Protein AF-A0A3R9UDB4-F1 (afdb_monomer_lite)

pLDDT: mean 83.9, std 17.97, range [36.34, 98.38]

Radius of gyration: 22.05 Å; chains: 1; bounding box: 57×19×62 Å

Structure (mmCIF, N/CA/C/O backbone):
data_AF-A0A3R9UDB4-F1
#
_entry.id   AF-A0A3R9UDB4-F1
#
loop_
_atom_site.group_PDB
_atom_site.id
_atom_site.type_symbol
_atom_site.label_atom_id
_atom_site.label_alt_id
_atom_site.label_comp_id
_atom_site.label_asym_id
_atom_site.label_entity_id
_atom_site.label_seq_id
_atom_site.pdbx_PDB_ins_code
_atom_site.Cartn_x
_atom_site.Cartn_y
_atom_site.Cartn_z
_atom_site.occupancy
_atom_site.B_iso_or_equiv
_atom_site.auth_seq_id
_atom_site.auth_comp_id
_atom_site.auth_asym_id
_atom_site.auth_atom_id
_atom_site.pdbx_PDB_model_num
ATOM 1 N N . MET A 1 1 ? -24.887 -9.643 3.136 1.00 45.56 1 MET A N 1
ATOM 2 C CA . MET A 1 1 ? -24.188 -9.241 4.378 1.00 45.56 1 MET A CA 1
ATOM 3 C C . MET A 1 1 ? -24.941 -8.154 5.156 1.00 45.56 1 MET A C 1
ATOM 5 O O . MET A 1 1 ? -24.576 -7.897 6.289 1.00 45.56 1 MET A O 1
ATOM 9 N N . GLU A 1 2 ? -26.014 -7.565 4.608 1.00 36.34 2 GLU A N 1
ATOM 10 C CA . GLU A 1 2 ? -26.880 -6.609 5.328 1.00 36.34 2 GLU A CA 1
ATOM 11 C C . GLU A 1 2 ? -27.848 -7.266 6.327 1.00 36.34 2 GLU A C 1
ATOM 13 O O . GLU A 1 2 ? -28.222 -6.659 7.321 1.00 36.34 2 GLU A O 1
ATOM 18 N N . THR A 1 3 ? -28.221 -8.531 6.128 1.00 48.00 3 THR A N 1
ATOM 19 C CA . THR A 1 3 ? -29.291 -9.192 6.897 1.00 48.00 3 THR A CA 1
ATOM 20 C C . THR A 1 3 ? -28.931 -9.558 8.339 1.00 48.00 3 THR A C 1
ATOM 22 O O . THR A 1 3 ? -29.826 -9.702 9.168 1.00 48.00 3 THR A O 1
ATOM 25 N N . ILE A 1 4 ? -27.645 -9.694 8.672 1.00 48.81 4 ILE A N 1
ATOM 26 C CA . ILE A 1 4 ? -27.216 -10.137 10.011 1.00 48.81 4 ILE A CA 1
ATOM 27 C C . ILE A 1 4 ? -27.223 -8.966 11.004 1.00 48.81 4 ILE A C 1
ATOM 29 O O . ILE A 1 4 ? -27.666 -9.119 12.138 1.00 48.81 4 ILE A O 1
ATOM 33 N N . ILE A 1 5 ? -26.802 -7.775 10.572 1.00 46.44 5 ILE A N 1
ATOM 34 C CA . ILE A 1 5 ? -26.692 -6.594 11.441 1.00 46.44 5 ILE A CA 1
ATOM 35 C C . ILE A 1 5 ? -28.086 -6.088 11.848 1.00 46.44 5 ILE A C 1
ATOM 37 O O . ILE A 1 5 ? -28.320 -5.782 13.016 1.00 46.44 5 ILE A O 1
ATOM 41 N N . THR A 1 6 ? -29.050 -6.084 10.922 1.00 43.97 6 THR A N 1
ATOM 42 C CA . THR A 1 6 ? -30.429 -5.648 11.201 1.00 43.97 6 THR A CA 1
ATOM 43 C C . THR A 1 6 ? -31.160 -6.597 12.157 1.00 43.97 6 THR A C 1
ATOM 45 O O . THR A 1 6 ? -31.911 -6.144 13.021 1.00 43.97 6 THR A O 1
ATOM 48 N N . ALA A 1 7 ? -30.901 -7.906 12.062 1.00 46.91 7 ALA A N 1
ATOM 49 C CA . ALA A 1 7 ? -31.496 -8.907 12.948 1.00 46.91 7 ALA A CA 1
ATOM 50 C C . ALA A 1 7 ? -30.974 -8.799 14.394 1.00 46.91 7 ALA A C 1
ATOM 52 O O . ALA A 1 7 ? -31.741 -8.958 15.343 1.00 46.91 7 ALA A O 1
ATOM 53 N N . VAL A 1 8 ? -29.691 -8.464 14.569 1.00 52.12 8 VAL A N 1
ATOM 54 C CA . VAL A 1 8 ? -29.082 -8.281 15.897 1.00 52.12 8 VAL A CA 1
ATOM 55 C C . VAL A 1 8 ? -29.650 -7.046 16.602 1.00 52.12 8 VAL A C 1
ATOM 57 O O . VAL A 1 8 ? -29.956 -7.102 17.790 1.00 52.12 8 VAL A O 1
ATOM 60 N N . ILE A 1 9 ? -29.883 -5.954 15.870 1.00 50.03 9 ILE A N 1
ATOM 61 C CA . ILE A 1 9 ? -30.463 -4.723 16.430 1.00 50.03 9 ILE A CA 1
ATOM 62 C C . ILE A 1 9 ? -31.928 -4.935 16.855 1.00 50.03 9 ILE A C 1
ATOM 64 O O . ILE A 1 9 ? -32.327 -4.486 17.931 1.00 50.03 9 ILE A O 1
ATOM 68 N N . ALA A 1 10 ? -32.720 -5.670 16.065 1.00 46.00 10 ALA A N 1
ATOM 69 C CA . ALA A 1 10 ? -34.117 -5.967 16.394 1.00 46.00 10 ALA A CA 1
ATOM 70 C C . ALA A 1 10 ? -34.264 -6.862 17.642 1.00 46.00 10 ALA A C 1
ATOM 72 O O . ALA A 1 10 ? -35.178 -6.660 18.443 1.00 46.00 10 ALA A O 1
ATOM 73 N N . ALA A 1 11 ? -33.339 -7.805 17.855 1.00 48.34 11 ALA A N 1
ATOM 74 C CA . ALA A 1 11 ? -33.340 -8.679 19.029 1.00 48.34 11 ALA A CA 1
ATOM 75 C C . ALA A 1 11 ? -33.037 -7.926 20.341 1.00 48.34 11 ALA A C 1
ATOM 77 O O . ALA A 1 11 ? -33.592 -8.257 21.388 1.00 48.34 11 ALA A O 1
ATOM 78 N N . ILE A 1 12 ? -32.210 -6.877 20.291 1.00 51.12 12 ILE A N 1
ATOM 79 C CA . ILE A 1 12 ? -31.831 -6.073 21.467 1.00 51.12 12 ILE A CA 1
ATOM 80 C C . ILE A 1 12 ? -33.007 -5.212 21.967 1.00 51.12 12 ILE A C 1
ATOM 82 O O . ILE A 1 12 ? -33.159 -5.003 23.173 1.00 51.12 12 ILE A O 1
ATOM 86 N N . ALA A 1 13 ? -33.890 -4.764 21.070 1.00 47.75 13 ALA A N 1
ATOM 87 C CA . ALA A 1 13 ? -35.045 -3.940 21.430 1.00 47.75 13 ALA A CA 1
ATOM 88 C C . ALA A 1 13 ? -36.113 -4.702 22.245 1.00 47.75 13 ALA A C 1
ATOM 90 O O . ALA A 1 13 ? -36.768 -4.107 23.099 1.00 47.75 13 ALA A O 1
ATOM 91 N N . ALA A 1 14 ? -36.258 -6.017 22.045 1.00 47.97 14 ALA A N 1
ATOM 92 C CA . ALA A 1 14 ? -37.307 -6.817 22.685 1.00 47.97 14 ALA A CA 1
ATOM 93 C C . ALA A 1 14 ? -37.023 -7.193 24.158 1.00 47.97 14 ALA A C 1
ATOM 95 O O . ALA A 1 14 ? -37.943 -7.557 24.886 1.00 47.97 14 ALA A O 1
ATOM 96 N N . VAL A 1 15 ? -35.772 -7.097 24.624 1.00 50.31 15 VAL A N 1
ATOM 97 C CA . VAL A 1 15 ? -35.341 -7.651 25.929 1.00 50.31 15 VAL A CA 1
ATOM 98 C C . VAL A 1 15 ? -35.448 -6.642 27.091 1.00 50.31 15 VAL A C 1
ATOM 100 O O . VAL A 1 15 ? -35.344 -7.003 28.260 1.00 50.31 15 VAL A O 1
ATOM 103 N N . SER A 1 16 ? -35.713 -5.363 26.819 1.00 49.34 16 SER A N 1
ATOM 104 C CA . SER A 1 16 ? -35.588 -4.261 27.795 1.00 49.34 16 SER A CA 1
ATOM 105 C C . SER A 1 16 ? -36.822 -4.016 28.694 1.00 49.34 16 SER A C 1
ATOM 107 O O . SER A 1 16 ? -37.093 -2.890 29.123 1.00 49.34 16 SER A O 1
ATOM 109 N N . GLY A 1 17 ? -37.552 -5.079 29.043 1.00 42.41 17 GLY A N 1
ATOM 110 C CA . GLY A 1 17 ? -38.658 -5.044 30.004 1.00 42.41 17 GLY A CA 1
ATOM 111 C C . GLY A 1 17 ? -38.190 -5.065 31.466 1.00 42.41 17 GLY A C 1
ATOM 112 O O . GLY A 1 17 ? -38.121 -6.127 32.074 1.00 42.41 17 GLY A O 1
ATOM 113 N N . GLY A 1 18 ? -37.898 -3.898 32.054 1.00 41.41 18 GLY A N 1
ATOM 114 C CA . GLY A 1 18 ? -37.779 -3.717 33.515 1.00 41.41 18 GLY A CA 1
ATOM 115 C C . GLY A 1 18 ? -36.663 -2.763 33.955 1.00 41.41 18 GLY A C 1
ATOM 116 O O . GLY A 1 18 ? -35.550 -2.829 33.448 1.00 41.41 18 GLY A O 1
ATOM 117 N N . LEU A 1 19 ? -36.938 -1.878 34.925 1.00 47.25 19 LEU A N 1
ATOM 118 C CA . LEU A 1 19 ? -36.074 -0.746 35.323 1.00 47.25 19 LEU A CA 1
ATOM 119 C C . LEU A 1 19 ? -34.637 -1.138 35.751 1.00 47.25 19 LEU A C 1
ATOM 121 O O . LEU A 1 19 ? -33.712 -0.360 35.537 1.00 47.25 19 LEU A O 1
ATOM 125 N N . ILE A 1 20 ? -34.439 -2.346 36.295 1.00 47.44 20 ILE A N 1
ATOM 126 C CA . ILE A 1 20 ? -33.123 -2.911 36.674 1.00 47.44 20 ILE A CA 1
ATOM 127 C C . ILE A 1 20 ? -32.458 -3.630 35.482 1.00 47.44 20 ILE A C 1
ATOM 129 O O . ILE A 1 20 ? -31.244 -3.569 35.307 1.00 47.44 20 ILE A O 1
ATOM 133 N N . GLY A 1 21 ? -33.254 -4.241 34.597 1.00 47.12 21 GLY A N 1
ATOM 134 C CA . GLY A 1 21 ? -32.791 -4.790 33.317 1.00 47.12 21 GLY A CA 1
ATOM 135 C C . GLY A 1 21 ? -32.440 -3.708 32.290 1.00 47.12 21 GLY A C 1
ATOM 136 O O . GLY A 1 21 ? -31.692 -3.966 31.354 1.00 47.12 21 GLY A O 1
ATOM 137 N N . ARG A 1 22 ? -32.922 -2.475 32.485 1.00 51.78 22 ARG A N 1
ATOM 138 C CA . ARG A 1 22 ? -32.661 -1.334 31.603 1.00 51.78 22 ARG A CA 1
ATOM 139 C C . ARG A 1 22 ? -31.214 -0.860 31.693 1.00 51.78 22 ARG A C 1
ATOM 141 O O . ARG A 1 22 ? -30.613 -0.622 30.658 1.00 51.78 22 ARG A O 1
ATOM 148 N N . SER A 1 23 ? -30.629 -0.765 32.889 1.00 51.88 23 SER A N 1
ATOM 149 C CA . SER A 1 23 ? -29.224 -0.354 33.058 1.00 51.88 23 SER A CA 1
ATOM 150 C C . SER A 1 23 ? -28.244 -1.443 32.612 1.00 51.88 23 SER A C 1
ATOM 152 O O . SER A 1 23 ? -27.256 -1.140 31.945 1.00 51.88 23 SER A O 1
ATOM 154 N N . ALA A 1 24 ? -28.546 -2.711 32.904 1.00 54.81 24 ALA A N 1
ATOM 155 C CA . ALA A 1 24 ? -27.783 -3.852 32.403 1.00 54.81 24 ALA A CA 1
ATOM 156 C C . ALA A 1 24 ? -27.888 -3.971 30.873 1.00 54.81 24 ALA A C 1
ATOM 158 O O . ALA A 1 24 ? -26.868 -4.071 30.202 1.00 54.81 24 ALA A O 1
ATOM 159 N N . GLY A 1 25 ? -29.095 -3.855 30.311 1.00 59.38 25 GLY A N 1
ATOM 160 C CA . GLY A 1 25 ? -29.336 -3.875 28.867 1.00 59.38 25 GLY A CA 1
ATOM 161 C C . GLY A 1 25 ? -28.698 -2.699 28.125 1.00 59.38 25 GLY A C 1
ATOM 162 O O . GLY A 1 25 ? -28.147 -2.895 27.047 1.00 59.38 25 GLY A O 1
ATOM 163 N N . LEU A 1 26 ? -28.686 -1.499 28.718 1.00 62.56 26 LEU A N 1
ATOM 164 C CA . LEU A 1 26 ? -27.966 -0.335 28.184 1.00 62.56 26 LEU A CA 1
ATOM 165 C C . LEU A 1 26 ? -26.450 -0.564 28.179 1.00 62.56 26 LEU A C 1
ATOM 167 O O . LEU A 1 26 ? -25.799 -0.287 27.176 1.00 62.56 26 LEU A O 1
ATOM 171 N N . LYS A 1 27 ? -25.891 -1.125 29.261 1.00 62.47 27 LYS A N 1
ATOM 172 C CA . LYS A 1 27 ? -24.462 -1.458 29.341 1.00 62.47 27 LYS A CA 1
ATOM 173 C C . LYS A 1 27 ? -24.077 -2.528 28.317 1.00 62.47 27 LYS A C 1
ATOM 175 O O . LYS A 1 27 ? -23.063 -2.386 27.643 1.00 62.47 27 LYS A O 1
ATOM 180 N N . THR A 1 28 ? -24.895 -3.567 28.156 1.00 64.69 28 THR A N 1
ATOM 181 C CA . THR A 1 28 ? -24.679 -4.609 27.144 1.00 64.69 28 THR A CA 1
ATOM 182 C C . THR A 1 28 ? -24.766 -4.041 25.727 1.00 64.69 28 THR A C 1
ATOM 184 O O . THR A 1 28 ? -23.869 -4.296 24.931 1.00 64.69 28 THR A O 1
ATOM 187 N N . ALA A 1 29 ? -25.775 -3.219 25.421 1.00 69.56 29 ALA A N 1
ATOM 188 C CA . ALA A 1 29 ? -25.920 -2.581 24.110 1.00 69.56 29 ALA A CA 1
ATOM 189 C C . ALA A 1 29 ? -24.743 -1.643 23.777 1.00 69.56 29 ALA A C 1
ATOM 191 O O . ALA A 1 29 ? -24.256 -1.614 22.641 1.00 69.56 29 ALA A O 1
ATOM 192 N N . GLN A 1 30 ? -24.248 -0.904 24.772 1.00 72.56 30 GLN A N 1
ATOM 193 C CA . GLN A 1 30 ? -23.092 -0.030 24.615 1.00 72.56 30 GLN A CA 1
ATOM 194 C C . GLN A 1 30 ? -21.816 -0.833 24.326 1.00 72.56 30 GLN A C 1
ATOM 196 O O . GLN A 1 30 ? -21.148 -0.559 23.332 1.00 72.56 30 GLN A O 1
ATOM 201 N N . LEU A 1 31 ? -21.546 -1.892 25.098 1.00 74.31 31 LEU A N 1
ATOM 202 C CA . LEU A 1 31 ? -20.402 -2.784 24.872 1.00 74.31 31 LEU A CA 1
ATOM 203 C C . LEU A 1 31 ? -20.453 -3.460 23.494 1.00 74.31 31 LEU A C 1
ATOM 205 O O . LEU A 1 31 ? -19.433 -3.552 22.816 1.00 74.31 31 LEU A O 1
ATOM 209 N N . THR A 1 32 ? -21.635 -3.887 23.032 1.00 76.38 32 THR A N 1
ATOM 210 C CA . THR A 1 32 ? -21.779 -4.463 21.683 1.00 76.38 32 THR A CA 1
ATOM 211 C C . THR A 1 32 ? -21.528 -3.436 20.581 1.00 76.38 32 THR A C 1
ATOM 213 O O . THR A 1 32 ? -20.958 -3.771 19.544 1.00 76.38 32 THR A O 1
ATOM 216 N N . THR A 1 33 ? -21.910 -2.177 20.806 1.00 76.75 33 THR A N 1
ATOM 217 C CA . THR A 1 33 ? -21.684 -1.092 19.841 1.00 76.75 33 THR A CA 1
ATOM 218 C C . THR A 1 33 ? -20.205 -0.716 19.777 1.00 76.75 33 THR A C 1
ATOM 220 O O . THR A 1 33 ? -19.661 -0.533 18.690 1.00 76.75 33 THR A O 1
ATOM 223 N N . GLU A 1 34 ? -19.535 -0.641 20.926 1.00 79.12 34 GLU A N 1
ATOM 224 C CA . GLU A 1 34 ? -18.093 -0.395 21.020 1.00 79.12 34 GLU A CA 1
ATOM 225 C C . GLU A 1 34 ? -17.295 -1.521 20.353 1.00 79.12 34 GLU A C 1
ATOM 227 O O . GLU A 1 34 ? -16.421 -1.240 19.533 1.00 79.12 34 GLU A O 1
ATOM 232 N N . ALA A 1 35 ? -17.663 -2.783 20.597 1.00 82.56 35 ALA A N 1
ATOM 233 C CA . ALA A 1 35 ? -17.039 -3.936 19.950 1.00 82.56 35 ALA A CA 1
ATOM 234 C C . ALA A 1 35 ? -17.220 -3.921 18.421 1.00 82.56 35 ALA A C 1
ATOM 236 O O . ALA A 1 35 ? -16.263 -4.139 17.679 1.00 82.56 35 ALA A O 1
ATOM 237 N N . ALA A 1 36 ? -18.423 -3.603 17.928 1.00 80.44 36 ALA A N 1
ATOM 238 C CA . ALA A 1 36 ? -18.676 -3.468 16.492 1.00 80.44 36 ALA A CA 1
ATOM 239 C C . ALA A 1 36 ? -17.859 -2.325 15.861 1.00 80.44 36 ALA A C 1
ATOM 241 O O . ALA A 1 36 ? -17.344 -2.458 14.746 1.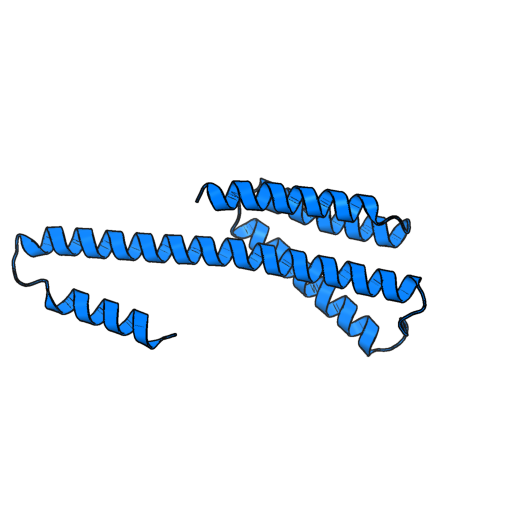00 80.44 36 ALA A O 1
ATOM 242 N N . ARG A 1 37 ? -17.698 -1.208 16.582 1.00 84.50 37 ARG A N 1
ATOM 243 C CA . ARG A 1 37 ? -16.890 -0.067 16.134 1.00 84.50 37 ARG A CA 1
ATOM 244 C C . ARG A 1 37 ? -15.406 -0.422 16.068 1.00 84.50 37 ARG A C 1
ATOM 246 O O . ARG A 1 37 ? -14.772 -0.117 15.063 1.00 84.50 37 ARG A O 1
ATOM 253 N N . ALA A 1 38 ? -14.883 -1.103 17.088 1.00 84.50 38 ALA A N 1
ATOM 254 C CA . ALA A 1 38 ? -13.504 -1.584 17.122 1.00 84.50 38 ALA A CA 1
ATOM 255 C C . ALA A 1 38 ? -13.222 -2.575 15.981 1.00 84.50 38 ALA A C 1
ATOM 257 O O . ALA A 1 38 ? -12.252 -2.406 15.247 1.00 84.50 38 ALA A O 1
ATOM 258 N N . ALA A 1 39 ? 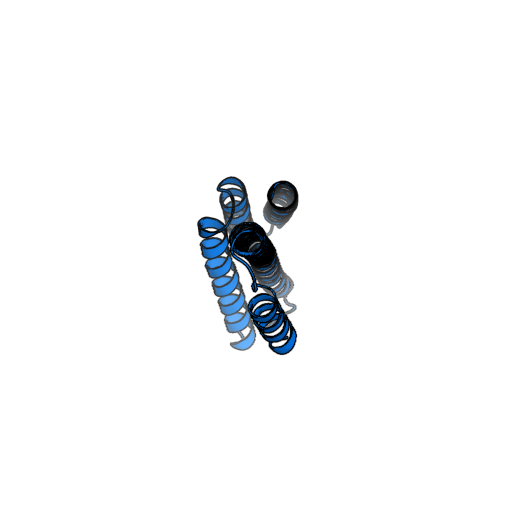-14.123 -3.536 15.744 1.00 87.00 39 ALA A N 1
ATOM 259 C CA . ALA A 1 39 ? -13.997 -4.486 14.638 1.00 87.00 39 ALA A CA 1
ATOM 260 C C . ALA A 1 39 ? -13.997 -3.793 13.263 1.00 87.00 39 ALA A C 1
ATOM 262 O O . ALA A 1 39 ? -13.202 -4.134 12.387 1.00 87.00 39 ALA A O 1
ATOM 263 N N . THR A 1 40 ? -14.857 -2.785 13.081 1.00 89.44 40 THR A N 1
ATOM 264 C CA . THR A 1 40 ? -14.909 -1.987 11.845 1.00 89.44 40 THR A CA 1
ATOM 265 C C . THR A 1 40 ? -13.632 -1.170 11.651 1.00 89.44 40 THR A C 1
ATOM 267 O O . THR A 1 40 ? -13.107 -1.096 10.539 1.00 89.44 40 THR A O 1
ATOM 270 N N . HIS A 1 41 ? -13.110 -0.579 12.727 1.00 88.44 41 HIS A N 1
ATOM 271 C CA . HIS A 1 41 ? -11.864 0.179 12.703 1.00 88.44 41 HIS A CA 1
ATOM 272 C C . HIS A 1 41 ? -10.673 -0.709 12.318 1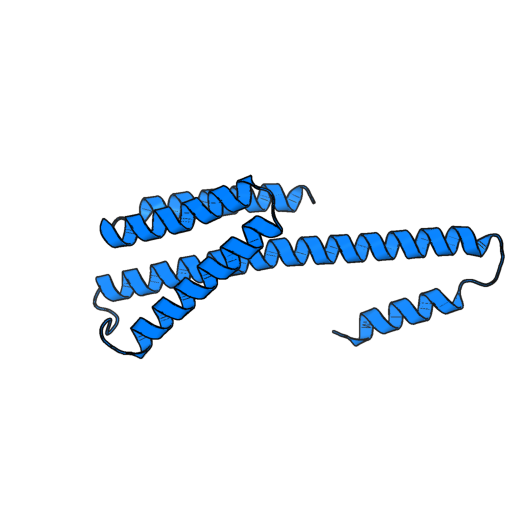.00 88.44 41 HIS A C 1
ATOM 274 O O . HIS A 1 41 ? -9.975 -0.397 11.354 1.00 88.44 41 HIS A O 1
ATOM 280 N N . TYR A 1 42 ? -10.529 -1.865 12.976 1.00 92.62 42 TYR A N 1
ATOM 281 C CA . TYR A 1 42 ? -9.508 -2.863 12.654 1.00 92.62 42 TYR A CA 1
ATOM 282 C C . TYR A 1 42 ? -9.573 -3.297 11.183 1.00 92.62 42 TYR A C 1
ATOM 284 O O . TYR A 1 42 ? -8.565 -3.276 10.474 1.00 92.62 42 TYR A O 1
ATOM 292 N N . ALA A 1 43 ? -10.767 -3.664 10.699 1.00 91.75 43 ALA A N 1
ATOM 293 C CA . ALA A 1 43 ? -10.955 -4.101 9.317 1.00 91.75 43 ALA A CA 1
ATOM 294 C C . ALA A 1 43 ? -10.551 -3.005 8.321 1.00 91.75 43 ALA A C 1
ATOM 296 O O . ALA A 1 43 ? -9.839 -3.281 7.359 1.00 91.75 43 ALA A O 1
ATOM 297 N N . THR A 1 44 ? -10.932 -1.756 8.600 1.00 91.81 44 THR A N 1
ATOM 298 C CA . THR A 1 44 ? -10.595 -0.598 7.762 1.00 91.81 44 THR A CA 1
ATOM 299 C C . THR A 1 44 ? -9.084 -0.374 7.686 1.00 91.81 44 THR A C 1
ATOM 301 O O . THR A 1 44 ? -8.539 -0.207 6.594 1.00 91.81 44 THR A O 1
ATOM 304 N N . GLN A 1 45 ? -8.387 -0.401 8.826 1.00 94.62 45 GLN A N 1
ATOM 305 C CA . GLN A 1 45 ? -6.933 -0.228 8.873 1.00 94.62 45 GLN A CA 1
ATOM 306 C C . GLN A 1 45 ? -6.215 -1.346 8.109 1.00 94.62 45 GLN A C 1
ATOM 308 O O . GLN A 1 45 ? -5.388 -1.061 7.239 1.00 94.62 45 GLN A O 1
ATOM 313 N N . ARG A 1 46 ? -6.589 -2.610 8.362 1.00 96.88 46 ARG A N 1
ATOM 314 C CA . ARG A 1 46 ? -6.053 -3.780 7.652 1.00 96.88 46 ARG A CA 1
ATOM 315 C C . ARG A 1 46 ? -6.242 -3.658 6.142 1.00 96.88 46 ARG A C 1
ATOM 317 O O . ARG A 1 46 ? -5.281 -3.831 5.394 1.00 96.88 46 ARG A O 1
ATOM 324 N N . ASP A 1 47 ? -7.464 -3.381 5.697 1.00 96.19 47 ASP A N 1
ATOM 325 C CA . ASP A 1 47 ? -7.805 -3.378 4.273 1.00 96.19 47 ASP A CA 1
ATOM 326 C C . ASP A 1 47 ? -7.092 -2.260 3.524 1.00 96.19 47 ASP A C 1
ATOM 328 O O . ASP A 1 47 ? -6.563 -2.493 2.439 1.00 96.19 47 ASP A O 1
ATOM 332 N N . THR A 1 48 ? -6.953 -1.092 4.150 1.00 96.06 48 THR A N 1
ATOM 333 C CA . THR A 1 48 ? -6.197 0.022 3.569 1.00 96.06 48 THR A CA 1
ATOM 334 C C . THR A 1 48 ? -4.709 -0.326 3.403 1.00 96.06 48 THR A C 1
ATOM 336 O O . THR A 1 48 ? -4.110 -0.023 2.370 1.00 96.06 48 THR A O 1
ATOM 339 N N . ILE A 1 49 ? -4.094 -1.005 4.384 1.00 97.56 49 ILE A N 1
ATOM 340 C CA . ILE A 1 49 ? -2.699 -1.471 4.278 1.00 97.56 49 ILE A CA 1
ATOM 341 C C . ILE A 1 49 ? -2.543 -2.493 3.142 1.00 97.56 49 ILE A C 1
ATOM 343 O O . ILE A 1 49 ? -1.574 -2.435 2.380 1.00 97.56 49 ILE A O 1
ATOM 347 N N . VAL A 1 50 ? -3.486 -3.430 3.021 1.00 97.56 50 VAL A N 1
ATOM 348 C CA . VAL A 1 50 ? -3.476 -4.449 1.961 1.00 97.56 50 VAL A CA 1
ATOM 349 C C . VAL A 1 50 ? -3.635 -3.807 0.584 1.00 97.56 50 VAL A C 1
ATOM 351 O O . VAL A 1 50 ? -2.874 -4.139 -0.325 1.00 97.56 50 VAL A O 1
ATOM 354 N N . GLU A 1 51 ? -4.566 -2.865 0.433 1.00 97.31 51 GLU A N 1
ATOM 355 C CA . GLU A 1 51 ? -4.776 -2.118 -0.810 1.00 97.31 51 GLU A CA 1
ATOM 356 C C . GLU A 1 51 ? -3.515 -1.345 -1.213 1.00 97.31 51 GLU A C 1
ATOM 358 O O . GLU A 1 51 ? -3.075 -1.430 -2.362 1.00 97.31 51 GLU A O 1
ATOM 363 N N . PHE A 1 52 ? -2.883 -0.659 -0.257 1.00 98.38 52 PHE A N 1
ATOM 364 C CA . PHE A 1 52 ? -1.626 0.045 -0.487 1.00 98.38 52 PHE A CA 1
ATOM 365 C C . PHE A 1 52 ? -0.530 -0.892 -1.009 1.00 98.38 52 PHE A C 1
ATOM 367 O O . PHE A 1 52 ? 0.106 -0.599 -2.024 1.00 98.38 52 PHE A O 1
ATOM 374 N N . LEU A 1 53 ? -0.314 -2.026 -0.332 1.00 98.06 53 LEU A N 1
ATOM 375 C CA . LEU A 1 53 ? 0.702 -3.006 -0.718 1.00 98.06 53 LEU A CA 1
ATOM 376 C C . LEU A 1 53 ? 0.426 -3.581 -2.110 1.00 98.06 53 LEU A C 1
ATOM 378 O O . LEU A 1 53 ? 1.336 -3.641 -2.933 1.00 98.06 53 LEU A O 1
ATOM 382 N N . ALA A 1 54 ? -0.825 -3.947 -2.396 1.00 98.00 54 ALA A N 1
ATOM 383 C CA . ALA A 1 54 ? -1.217 -4.480 -3.695 1.00 98.00 54 ALA A CA 1
ATOM 384 C C . ALA A 1 54 ? -0.991 -3.464 -4.828 1.00 98.00 54 ALA A C 1
ATOM 386 O O . ALA A 1 54 ? -0.471 -3.819 -5.888 1.00 98.00 54 ALA A O 1
ATOM 387 N N . ALA A 1 55 ? -1.333 -2.193 -4.604 1.00 97.94 55 ALA A N 1
ATOM 388 C CA . ALA A 1 55 ? -1.121 -1.131 -5.581 1.00 97.94 55 ALA A CA 1
ATOM 389 C C . ALA A 1 55 ? 0.371 -0.848 -5.814 1.00 97.94 55 ALA A C 1
ATOM 391 O O . ALA A 1 55 ? 0.804 -0.753 -6.962 1.00 97.94 55 ALA A O 1
ATOM 392 N N . ALA A 1 56 ? 1.171 -0.784 -4.746 1.00 97.38 56 ALA A N 1
ATOM 393 C CA . ALA A 1 56 ? 2.616 -0.584 -4.839 1.00 97.38 56 ALA A CA 1
ATOM 394 C C . ALA A 1 56 ? 3.326 -1.759 -5.543 1.00 97.38 56 ALA A C 1
ATOM 396 O O . ALA A 1 56 ? 4.217 -1.547 -6.368 1.00 97.38 56 ALA A O 1
ATOM 397 N N . ASP A 1 57 ? 2.902 -2.996 -5.274 1.00 97.31 57 ASP A N 1
ATOM 398 C CA . ASP A 1 57 ? 3.413 -4.194 -5.950 1.00 97.31 57 ASP A CA 1
ATOM 399 C C . ASP A 1 57 ? 3.028 -4.205 -7.436 1.00 97.31 57 ASP A C 1
ATOM 401 O O . ASP A 1 57 ? 3.837 -4.571 -8.294 1.00 97.31 57 ASP A O 1
ATOM 405 N N . ARG A 1 58 ? 1.816 -3.745 -7.770 1.00 96.62 58 ARG A N 1
ATOM 406 C CA . ARG A 1 58 ? 1.381 -3.600 -9.164 1.00 96.62 58 ARG A CA 1
ATOM 407 C C . ARG A 1 58 ? 2.175 -2.528 -9.900 1.00 96.62 58 ARG A C 1
ATOM 409 O O . ARG A 1 58 ? 2.617 -2.759 -11.023 1.00 96.62 58 ARG A O 1
ATOM 416 N N . GLU A 1 59 ? 2.412 -1.392 -9.256 1.00 95.19 59 GLU A N 1
ATOM 417 C CA . GLU A 1 59 ? 3.281 -0.334 -9.765 1.00 95.19 59 GLU A CA 1
ATOM 418 C C . GLU A 1 59 ? 4.712 -0.820 -10.047 1.00 95.19 59 GLU A C 1
ATOM 420 O O . GLU A 1 59 ? 5.319 -0.398 -11.037 1.00 95.19 59 GLU A O 1
ATOM 425 N N . MET A 1 60 ? 5.261 -1.667 -9.171 1.00 94.94 60 MET A N 1
ATOM 426 C CA . MET A 1 60 ? 6.577 -2.284 -9.345 1.00 94.94 60 MET A CA 1
ATOM 427 C C . MET A 1 60 ? 6.574 -3.280 -10.507 1.00 94.94 60 MET A C 1
ATOM 429 O O . MET A 1 60 ? 7.442 -3.202 -11.373 1.00 94.94 60 MET A O 1
ATOM 433 N N . THR A 1 61 ? 5.566 -4.152 -10.566 1.00 94.00 61 THR A N 1
ATOM 434 C CA . THR A 1 61 ? 5.427 -5.181 -11.609 1.00 94.00 61 THR A CA 1
ATOM 435 C C . THR A 1 61 ? 5.367 -4.557 -12.998 1.00 94.00 61 THR A C 1
ATOM 437 O O . THR A 1 61 ? 6.152 -4.930 -13.863 1.00 94.00 61 THR A O 1
ATOM 440 N N . LEU A 1 62 ? 4.507 -3.552 -13.197 1.00 92.69 62 LEU A N 1
ATOM 441 C CA . LEU A 1 62 ? 4.372 -2.866 -14.486 1.00 92.69 62 LEU A CA 1
ATOM 442 C C . LEU A 1 62 ? 5.687 -2.207 -14.919 1.00 92.69 62 LEU A C 1
ATOM 444 O O . LEU A 1 62 ? 6.107 -2.335 -16.066 1.00 92.69 62 LEU A O 1
ATOM 448 N N . ALA A 1 63 ? 6.377 -1.546 -13.987 1.00 90.50 63 ALA A N 1
ATOM 449 C CA . ALA A 1 63 ? 7.649 -0.900 -14.284 1.00 90.50 63 ALA A CA 1
ATOM 450 C C . ALA A 1 63 ? 8.762 -1.909 -14.619 1.00 90.50 63 ALA A C 1
ATOM 452 O O . ALA A 1 63 ? 9.583 -1.645 -15.498 1.00 90.50 63 ALA A O 1
ATOM 453 N N . TRP A 1 64 ? 8.778 -3.064 -13.953 1.00 90.12 64 TRP A N 1
ATOM 454 C CA . TRP A 1 64 ? 9.710 -4.149 -14.249 1.00 90.12 64 TRP A CA 1
ATOM 455 C C . TRP A 1 64 ? 9.402 -4.843 -15.585 1.00 90.12 64 TRP A C 1
ATOM 457 O O . TRP A 1 64 ? 10.318 -5.150 -16.345 1.00 90.12 64 TRP A O 1
ATOM 467 N N . GLU A 1 65 ? 8.128 -5.063 -15.916 1.00 90.19 65 GLU A N 1
ATOM 468 C CA . GLU A 1 65 ? 7.709 -5.621 -17.210 1.00 90.19 65 GLU A CA 1
ATOM 469 C C . GLU A 1 65 ? 8.094 -4.708 -18.379 1.00 90.19 65 GLU A C 1
ATOM 471 O O . GLU A 1 65 ? 8.587 -5.199 -19.398 1.00 90.19 65 GLU A O 1
ATOM 476 N N . ALA A 1 66 ? 7.918 -3.393 -18.216 1.00 88.19 66 ALA A N 1
ATOM 477 C CA . ALA A 1 66 ? 8.357 -2.393 -19.185 1.00 88.19 66 ALA A CA 1
ATOM 478 C C . ALA A 1 66 ? 9.880 -2.427 -19.384 1.00 88.19 66 ALA A C 1
ATOM 480 O O . ALA A 1 66 ? 10.357 -2.443 -20.516 1.00 88.19 66 ALA A O 1
ATOM 481 N N . GLU A 1 67 ? 10.647 -2.497 -18.292 1.00 87.00 67 GLU A N 1
ATOM 482 C CA . GLU A 1 67 ? 12.109 -2.613 -18.335 1.00 87.00 67 GLU A CA 1
ATOM 483 C C . GLU A 1 67 ? 12.575 -3.903 -19.021 1.00 87.00 67 GLU A C 1
ATOM 485 O O . GLU A 1 67 ? 13.512 -3.882 -19.814 1.00 87.00 67 GLU A O 1
ATOM 490 N N . ALA A 1 68 ? 11.897 -5.021 -18.761 1.00 87.25 68 ALA A N 1
ATOM 491 C CA . ALA A 1 68 ? 12.206 -6.311 -19.364 1.00 87.25 68 ALA A CA 1
ATOM 492 C C . ALA A 1 68 ? 11.748 -6.434 -20.833 1.00 87.25 68 ALA A C 1
ATOM 494 O O . ALA A 1 68 ? 11.896 -7.507 -21.417 1.00 87.25 68 ALA A O 1
ATOM 495 N N . GLY A 1 69 ? 11.145 -5.389 -21.414 1.00 86.44 69 GLY A N 1
ATOM 496 C CA . GLY A 1 69 ? 10.598 -5.415 -22.774 1.00 86.44 69 GLY A CA 1
ATOM 497 C C . GLY A 1 69 ? 9.411 -6.370 -22.947 1.00 86.44 69 GLY A C 1
ATOM 498 O O . GLY A 1 69 ? 9.112 -6.783 -24.063 1.00 86.44 69 GLY A O 1
ATOM 499 N N . ARG A 1 70 ? 8.745 -6.753 -21.849 1.00 81.94 70 ARG A N 1
ATOM 500 C CA . ARG A 1 70 ? 7.611 -7.697 -21.846 1.00 81.94 70 ARG A CA 1
ATOM 501 C C . ARG A 1 70 ? 6.255 -7.023 -22.040 1.00 81.94 70 ARG A C 1
ATOM 503 O O . ARG A 1 70 ? 5.261 -7.716 -22.235 1.00 81.94 70 ARG A O 1
ATOM 510 N N . ALA A 1 71 ? 6.214 -5.697 -21.985 1.00 77.50 71 ALA A N 1
ATOM 511 C CA . ALA A 1 71 ? 5.020 -4.903 -22.211 1.00 77.50 71 ALA A CA 1
ATOM 512 C C . ALA A 1 71 ? 5.292 -3.817 -23.256 1.00 77.50 71 ALA A C 1
ATOM 514 O O . ALA A 1 71 ? 6.371 -3.216 -23.278 1.00 77.50 71 ALA A O 1
ATOM 515 N N . ASP A 1 72 ? 4.286 -3.526 -24.083 1.00 78.31 72 ASP A N 1
ATOM 516 C CA . ASP A 1 72 ? 4.266 -2.296 -24.870 1.00 78.31 72 ASP A CA 1
ATOM 517 C C . ASP A 1 72 ? 4.043 -1.111 -23.922 1.00 78.31 72 ASP A C 1
ATOM 519 O O . ASP A 1 72 ? 2.918 -0.692 -23.650 1.00 78.31 72 ASP A O 1
ATOM 523 N N . HIS A 1 73 ? 5.146 -0.597 -23.386 1.00 74.25 73 HIS A N 1
ATOM 524 C CA . HIS A 1 73 ? 5.163 0.520 -22.448 1.00 74.25 73 HIS A CA 1
ATOM 525 C C . HIS A 1 73 ? 4.757 1.858 -23.085 1.00 74.25 73 HIS A C 1
ATOM 527 O O . HIS A 1 73 ? 4.571 2.840 -22.368 1.00 74.25 73 HIS A O 1
ATOM 533 N N . THR A 1 74 ? 4.611 1.898 -24.415 1.00 74.25 74 THR A N 1
ATOM 534 C CA . THR A 1 74 ? 4.094 3.052 -25.163 1.00 74.25 74 THR A CA 1
ATOM 535 C C . THR A 1 74 ? 2.600 2.935 -25.468 1.00 74.25 74 THR A C 1
ATOM 537 O O . THR A 1 74 ? 1.962 3.915 -25.857 1.00 74.25 74 THR A O 1
ATOM 540 N N . GLY A 1 75 ? 2.021 1.752 -25.250 1.00 83.25 75 GLY A N 1
ATOM 541 C CA . GLY A 1 75 ? 0.610 1.479 -25.455 1.00 83.25 75 GLY A CA 1
ATOM 542 C C . GLY A 1 75 ? -0.270 2.078 -24.357 1.00 83.25 75 GLY A C 1
ATOM 543 O O . GLY A 1 75 ? 0.008 1.955 -23.163 1.00 83.25 75 GLY A O 1
ATOM 544 N N . TYR A 1 76 ? -1.406 2.652 -24.766 1.00 86.81 76 TYR A N 1
ATOM 545 C CA . TYR A 1 76 ? -2.389 3.283 -23.873 1.00 86.81 76 TYR A CA 1
ATOM 546 C C . TYR A 1 76 ? -2.783 2.408 -22.670 1.00 86.81 76 TYR A C 1
ATOM 548 O O . TYR A 1 76 ? -2.919 2.907 -21.555 1.00 86.81 76 TYR A O 1
ATOM 556 N N . ALA A 1 77 ? -2.943 1.097 -22.874 1.00 88.69 77 ALA A N 1
ATOM 557 C CA . ALA A 1 77 ? -3.334 0.171 -21.814 1.00 88.69 77 ALA A CA 1
ATOM 558 C C . ALA A 1 77 ? -2.282 0.064 -20.694 1.00 88.69 77 ALA A C 1
ATOM 560 O O . ALA A 1 77 ? -2.649 -0.013 -19.522 1.00 88.69 77 ALA A O 1
ATOM 561 N N . HIS A 1 78 ? -0.990 0.089 -21.038 1.00 88.81 78 HIS A N 1
ATOM 562 C CA . HIS A 1 78 ? 0.086 0.009 -20.053 1.00 88.81 78 HIS A CA 1
ATOM 563 C C . HIS A 1 78 ? 0.198 1.309 -19.255 1.00 88.81 78 HIS A C 1
ATOM 565 O O . HIS A 1 78 ? 0.197 1.272 -18.025 1.00 88.81 78 HIS A O 1
ATOM 571 N N . THR A 1 79 ? 0.204 2.458 -19.943 1.00 89.06 79 THR A N 1
ATOM 572 C CA . THR A 1 79 ? 0.216 3.779 -19.296 1.00 89.06 79 THR A CA 1
ATOM 573 C C . THR A 1 79 ? -0.967 3.933 -18.346 1.00 89.06 79 THR A C 1
ATOM 575 O O . THR A 1 79 ? -0.787 4.291 -17.185 1.00 89.06 79 THR A O 1
ATOM 578 N N . ARG A 1 80 ? -2.173 3.557 -18.791 1.00 93.50 80 ARG A N 1
ATOM 579 C CA . ARG A 1 80 ? -3.372 3.593 -17.952 1.00 93.50 80 ARG A CA 1
ATOM 580 C C . ARG A 1 80 ? -3.245 2.703 -16.715 1.00 93.50 80 ARG A C 1
ATOM 582 O O . ARG A 1 80 ? -3.592 3.139 -15.624 1.00 93.50 80 ARG A O 1
ATOM 589 N N . ALA A 1 81 ? -2.746 1.475 -16.862 1.00 93.06 81 ALA A N 1
ATOM 590 C CA . ALA A 1 81 ? -2.558 0.573 -15.727 1.00 93.06 81 ALA A CA 1
ATOM 591 C C . ALA A 1 81 ? -1.540 1.122 -14.712 1.00 93.06 81 ALA A C 1
ATOM 593 O O . ALA A 1 81 ? -1.714 0.941 -13.505 1.00 93.06 81 ALA A O 1
ATOM 594 N N . GLN A 1 82 ? -0.494 1.801 -15.190 1.00 92.19 82 GLN A N 1
ATOM 595 C CA . GLN A 1 82 ? 0.500 2.444 -14.337 1.00 92.19 82 GLN A CA 1
ATOM 596 C C . GLN A 1 82 ? -0.093 3.639 -13.582 1.00 92.19 82 GLN A C 1
ATOM 598 O O . GLN A 1 82 ? 0.119 3.749 -12.374 1.00 92.19 82 GLN A O 1
ATOM 603 N N . ASP A 1 83 ? -0.863 4.488 -14.263 1.00 93.88 83 ASP A N 1
ATOM 604 C CA . ASP A 1 83 ? -1.545 5.632 -13.651 1.00 93.88 83 ASP A CA 1
ATOM 605 C C . ASP A 1 83 ? -2.583 5.185 -12.617 1.00 93.88 83 ASP A C 1
ATOM 607 O O . ASP A 1 83 ? -2.641 5.735 -11.518 1.00 93.88 83 ASP A O 1
ATOM 611 N N . GLU A 1 84 ? -3.371 4.153 -12.925 1.00 96.25 84 GLU A N 1
ATOM 612 C CA . GLU A 1 84 ? -4.337 3.573 -11.988 1.00 96.25 84 GLU A CA 1
ATOM 613 C C . GLU A 1 84 ? -3.632 3.025 -10.740 1.00 96.25 84 GLU A C 1
ATOM 615 O O . GLU A 1 84 ? -4.017 3.367 -9.622 1.00 96.25 84 GLU A O 1
ATOM 620 N N . ALA A 1 85 ? -2.557 2.246 -10.903 1.00 96.12 85 ALA A N 1
ATOM 621 C CA . ALA A 1 85 ? -1.791 1.724 -9.773 1.00 96.12 85 ALA A CA 1
ATOM 622 C C . ALA A 1 85 ? -1.163 2.850 -8.930 1.00 96.12 85 ALA A C 1
ATOM 624 O O . ALA A 1 85 ? -1.221 2.804 -7.699 1.00 96.12 85 ALA A O 1
ATOM 625 N N . HIS A 1 86 ? -0.635 3.891 -9.584 1.00 94.88 86 HIS A N 1
ATOM 626 C CA . HIS A 1 86 ? -0.087 5.071 -8.921 1.00 94.88 86 HIS A CA 1
ATOM 627 C C . HIS A 1 86 ? -1.141 5.834 -8.115 1.00 94.88 86 HIS A C 1
ATOM 629 O O . HIS A 1 86 ? -0.918 6.188 -6.957 1.00 94.88 86 HIS A O 1
ATOM 635 N N . LEU A 1 87 ? -2.313 6.082 -8.696 1.00 97.00 87 LEU A N 1
ATOM 636 C CA . LEU A 1 87 ? -3.397 6.770 -8.002 1.00 97.00 87 LEU A CA 1
ATOM 637 C C . LEU A 1 87 ? -3.904 5.956 -6.808 1.00 97.00 87 LEU A C 1
ATOM 639 O O . LEU A 1 87 ? -4.138 6.532 -5.744 1.00 97.00 87 LEU A O 1
ATOM 643 N N . THR A 1 88 ? -4.037 4.637 -6.953 1.00 97.56 88 THR A N 1
ATOM 644 C CA . THR A 1 88 ? -4.473 3.755 -5.865 1.00 97.56 88 THR A CA 1
ATOM 645 C C . THR A 1 88 ? -3.466 3.740 -4.717 1.00 97.56 88 THR A C 1
ATOM 647 O O . THR A 1 88 ? -3.864 3.943 -3.571 1.00 97.56 88 THR A O 1
ATOM 650 N N . SER A 1 89 ? -2.162 3.606 -4.990 1.00 97.12 89 SER A N 1
ATOM 651 C CA . SER A 1 89 ? -1.142 3.596 -3.929 1.00 97.12 89 SER A CA 1
ATOM 652 C C . SER A 1 89 ? -1.093 4.928 -3.167 1.00 97.12 89 SER A C 1
ATOM 654 O O . SER A 1 89 ? -0.947 4.952 -1.944 1.00 97.12 89 SER A O 1
ATOM 656 N N . ARG A 1 90 ? -1.295 6.054 -3.863 1.00 96.88 90 ARG A N 1
ATOM 657 C CA . ARG A 1 90 ? -1.350 7.393 -3.254 1.00 96.88 90 ARG A CA 1
ATOM 658 C C . ARG A 1 90 ? -2.602 7.599 -2.406 1.00 96.88 90 ARG A C 1
ATOM 660 O O . ARG A 1 90 ? -2.491 8.135 -1.308 1.00 96.88 90 ARG A O 1
ATOM 667 N N . ARG A 1 91 ? -3.771 7.164 -2.885 1.00 96.94 91 ARG A N 1
ATOM 668 C CA . ARG A 1 91 ? -5.030 7.232 -2.124 1.00 96.94 91 ARG A CA 1
ATOM 669 C C . ARG A 1 91 ? -4.963 6.372 -0.867 1.00 96.94 91 ARG A C 1
ATOM 671 O O . ARG A 1 91 ? -5.290 6.856 0.213 1.00 96.94 91 ARG A O 1
ATOM 678 N N . ALA A 1 92 ? -4.475 5.142 -1.000 1.00 96.81 92 ALA A N 1
ATOM 679 C CA . ALA A 1 92 ? -4.308 4.239 0.127 1.00 96.81 92 ALA A CA 1
ATOM 680 C C . ALA A 1 92 ? -3.289 4.786 1.143 1.00 96.81 92 ALA A C 1
ATOM 682 O O . ALA A 1 92 ? -3.542 4.711 2.339 1.00 96.81 92 ALA A O 1
ATOM 683 N N . LEU A 1 93 ? -2.195 5.428 0.703 1.00 97.19 93 LEU A N 1
ATOM 684 C CA . LEU A 1 93 ? -1.266 6.110 1.616 1.00 97.19 93 LEU A CA 1
ATOM 685 C C . LEU A 1 93 ? -1.969 7.194 2.443 1.00 97.19 93 LEU A C 1
ATOM 687 O O . LEU A 1 93 ? -1.812 7.214 3.659 1.00 97.19 93 LEU A O 1
ATOM 691 N N . THR A 1 94 ? -2.761 8.065 1.811 1.00 96.69 94 THR A N 1
ATOM 692 C CA . THR A 1 94 ? -3.513 9.100 2.537 1.00 96.69 94 THR A CA 1
ATOM 693 C C . THR A 1 94 ? -4.456 8.485 3.568 1.00 96.69 94 THR A C 1
ATOM 695 O O . THR A 1 94 ? -4.554 8.975 4.688 1.00 96.69 94 THR A O 1
ATOM 698 N N . LEU A 1 95 ? -5.128 7.386 3.224 1.00 95.50 95 LEU A N 1
ATOM 699 C CA . LEU A 1 95 ? -5.990 6.681 4.169 1.00 95.50 95 LEU A CA 1
ATOM 700 C C . LEU A 1 95 ? -5.191 6.038 5.310 1.00 95.50 95 LEU A C 1
ATOM 702 O O . LEU A 1 95 ? -5.627 6.121 6.455 1.00 95.50 95 LEU A O 1
ATOM 706 N N . ILE A 1 96 ? -4.014 5.461 5.045 1.00 96.56 96 ILE A N 1
ATOM 707 C CA . ILE A 1 96 ? -3.114 4.948 6.090 1.00 96.56 96 ILE A CA 1
ATOM 708 C C . ILE A 1 96 ? -2.723 6.077 7.043 1.00 96.56 96 ILE A C 1
ATOM 710 O O . ILE A 1 96 ? -2.860 5.915 8.249 1.00 96.56 96 ILE A O 1
ATOM 714 N N . GLU A 1 97 ? -2.292 7.226 6.524 1.00 94.06 97 GLU A N 1
ATOM 715 C CA . GLU A 1 97 ? -1.881 8.382 7.332 1.00 94.06 97 GLU A CA 1
ATOM 716 C C . GLU A 1 97 ? -3.018 8.933 8.213 1.00 94.06 97 GLU A C 1
ATOM 718 O O . GLU A 1 97 ? -2.754 9.479 9.280 1.00 94.06 97 GLU A O 1
ATOM 723 N N . LEU A 1 98 ? -4.277 8.773 7.790 1.00 93.56 98 LEU A N 1
ATOM 724 C CA . LEU A 1 98 ? -5.457 9.215 8.541 1.00 93.56 98 LEU A CA 1
ATOM 725 C C . LEU A 1 98 ? -5.969 8.192 9.559 1.00 93.56 98 LEU A C 1
ATOM 727 O O . LEU A 1 98 ? -6.576 8.576 10.556 1.00 93.56 98 LEU A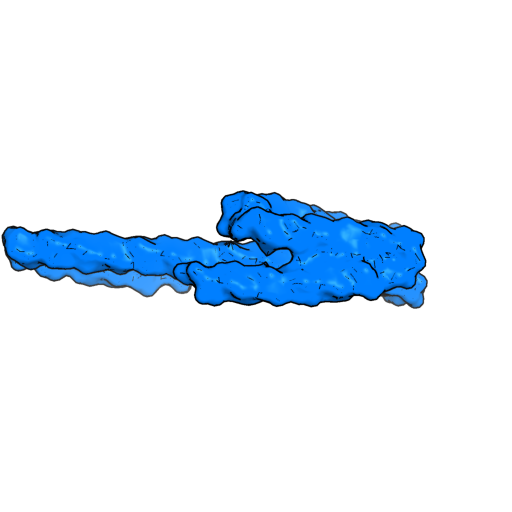 O 1
ATOM 731 N N . THR A 1 99 ? -5.806 6.900 9.276 1.00 89.69 99 THR A N 1
ATOM 732 C CA . THR A 1 99 ? -6.482 5.829 10.025 1.00 89.69 99 THR A CA 1
ATOM 733 C C . THR A 1 99 ? -5.537 4.972 10.848 1.00 89.69 99 THR A C 1
ATOM 735 O O . THR A 1 99 ? -5.989 4.342 11.792 1.00 89.69 99 THR A O 1
ATOM 738 N N . ASN A 1 100 ? -4.247 4.917 10.522 1.00 93.75 100 ASN A N 1
ATOM 739 C CA . ASN A 1 100 ? -3.267 4.061 11.192 1.00 93.75 100 ASN A CA 1
ATOM 740 C C . ASN A 1 100 ? -2.314 4.874 12.078 1.00 93.75 100 ASN A C 1
ATOM 742 O O . ASN A 1 100 ? -2.290 6.104 12.052 1.00 93.75 100 ASN A O 1
ATOM 746 N N . ALA A 1 101 ? -1.492 4.165 12.854 1.00 88.81 101 ALA A N 1
ATOM 747 C CA . ALA A 1 101 ? -0.414 4.791 13.610 1.00 88.81 101 ALA A CA 1
ATOM 748 C C . ALA A 1 101 ? 0.592 5.525 12.689 1.00 88.81 101 ALA A C 1
ATOM 750 O O . ALA A 1 101 ? 0.866 5.050 11.576 1.00 88.81 101 ALA A O 1
ATOM 751 N N . PRO A 1 102 ? 1.198 6.641 13.149 1.00 94.25 102 PRO A N 1
ATOM 752 C CA . PRO A 1 102 ? 2.155 7.428 12.365 1.00 94.25 102 PRO A CA 1
ATOM 753 C C . PRO A 1 102 ? 3.311 6.606 11.785 1.00 94.25 102 PRO A C 1
ATOM 755 O O . PRO A 1 102 ? 3.763 6.856 10.667 1.00 94.25 102 PRO A O 1
ATOM 758 N N . GLU A 1 103 ? 3.775 5.591 12.513 1.00 95.94 103 GLU A N 1
ATOM 759 C CA . GLU A 1 103 ? 4.863 4.713 12.090 1.00 95.94 103 GLU A CA 1
ATOM 760 C C . GLU A 1 103 ? 4.481 3.888 10.856 1.00 95.94 103 GLU A C 1
ATOM 762 O O . GLU A 1 103 ? 5.316 3.692 9.971 1.00 95.94 103 GLU A O 1
ATOM 767 N N . VAL A 1 104 ? 3.223 3.441 10.752 1.00 97.31 104 VAL A N 1
ATOM 768 C CA . VAL A 1 104 ? 2.717 2.718 9.572 1.00 97.31 104 VAL A CA 1
ATOM 769 C C . VAL A 1 104 ? 2.709 3.651 8.362 1.00 97.31 104 VAL A C 1
ATOM 771 O O . VAL A 1 104 ? 3.210 3.276 7.300 1.00 97.31 104 VAL A O 1
ATOM 774 N N . GLY A 1 105 ? 2.225 4.886 8.533 1.00 97.25 105 GLY A N 1
ATOM 775 C CA . GLY A 1 105 ? 2.253 5.919 7.492 1.00 97.25 105 GLY A CA 1
ATOM 776 C C . GLY A 1 105 ? 3.673 6.232 7.015 1.00 97.25 105 GLY A C 1
ATOM 777 O O . GLY A 1 105 ? 3.941 6.233 5.813 1.00 97.25 105 GLY A O 1
ATOM 778 N N . ALA A 1 106 ? 4.622 6.389 7.941 1.00 97.81 106 ALA A N 1
ATOM 779 C CA . ALA A 1 106 ? 6.026 6.624 7.612 1.00 97.81 106 ALA A CA 1
ATOM 780 C C . ALA A 1 106 ? 6.647 5.463 6.812 1.00 97.81 106 ALA A C 1
ATOM 782 O O . ALA A 1 106 ? 7.368 5.698 5.836 1.00 97.81 106 ALA A O 1
ATOM 783 N N . GLN A 1 107 ? 6.350 4.208 7.174 1.00 98.25 107 GLN A N 1
ATOM 784 C CA . GLN A 1 107 ? 6.828 3.053 6.407 1.00 98.25 107 GLN A CA 1
ATOM 785 C C . GLN A 1 107 ? 6.151 2.948 5.033 1.00 98.25 107 GLN A C 1
ATOM 787 O O . GLN A 1 107 ? 6.830 2.656 4.049 1.00 98.25 107 GLN A O 1
ATOM 792 N N . ALA A 1 108 ? 4.853 3.240 4.922 1.00 98.19 108 ALA A N 1
ATOM 793 C CA . ALA A 1 108 ? 4.154 3.284 3.637 1.00 98.19 108 ALA A CA 1
ATOM 794 C C . ALA A 1 108 ? 4.732 4.372 2.719 1.00 98.19 108 ALA A C 1
ATOM 796 O O . ALA A 1 108 ? 5.018 4.126 1.545 1.00 98.19 108 ALA A O 1
ATOM 797 N N . HIS A 1 109 ? 5.043 5.547 3.262 1.00 97.94 109 HIS A N 1
ATOM 798 C CA . HIS A 1 109 ? 5.757 6.582 2.523 1.00 97.94 109 HIS A CA 1
ATOM 799 C C . HIS A 1 109 ? 7.129 6.092 2.027 1.00 97.94 109 HIS A C 1
ATOM 801 O O . HIS A 1 109 ? 7.487 6.292 0.862 1.00 97.94 109 HIS A O 1
ATOM 807 N N . ALA A 1 110 ? 7.888 5.398 2.882 1.00 97.94 110 ALA A N 1
ATOM 808 C CA . ALA A 1 110 ? 9.185 4.832 2.520 1.00 97.94 110 ALA A CA 1
ATOM 809 C C . ALA A 1 110 ? 9.089 3.803 1.379 1.00 97.94 110 ALA A C 1
ATOM 811 O O . ALA A 1 110 ? 10.001 3.737 0.553 1.00 97.94 110 ALA A O 1
ATOM 812 N N . VAL A 1 111 ? 7.987 3.048 1.281 1.00 98.38 111 VAL A N 1
ATOM 813 C CA . VAL A 1 111 ? 7.720 2.147 0.145 1.00 98.38 111 VAL A CA 1
ATOM 814 C C . VAL A 1 111 ? 7.620 2.929 -1.163 1.00 98.38 111 VAL A C 1
ATOM 816 O O . VAL A 1 111 ? 8.302 2.575 -2.125 1.00 98.38 111 VAL A O 1
ATOM 819 N N . LEU A 1 112 ? 6.856 4.026 -1.210 1.00 97.06 112 LEU A N 1
ATOM 820 C CA . LEU A 1 112 ? 6.737 4.841 -2.429 1.00 97.06 112 LEU A CA 1
ATOM 821 C C . LEU A 1 112 ? 8.055 5.535 -2.805 1.00 97.06 112 LEU A C 1
ATOM 823 O O . LEU A 1 112 ? 8.387 5.656 -3.987 1.00 97.06 112 LEU A O 1
ATOM 827 N N . VAL A 1 113 ? 8.840 5.968 -1.814 1.00 96.38 113 VAL A N 1
ATOM 828 C CA . VAL A 1 113 ? 10.194 6.499 -2.048 1.00 96.38 113 VAL A CA 1
ATOM 829 C C . VAL A 1 113 ? 11.108 5.412 -2.616 1.00 96.38 113 VAL A C 1
ATOM 831 O O . VAL A 1 113 ? 11.828 5.665 -3.585 1.00 96.38 113 VAL A O 1
ATOM 834 N N . GLY A 1 114 ? 11.060 4.205 -2.047 1.00 95.88 114 GLY A N 1
ATOM 835 C CA . GLY A 1 114 ? 11.790 3.035 -2.528 1.00 95.88 114 GLY A CA 1
ATOM 836 C C . GLY A 1 114 ? 11.420 2.686 -3.967 1.00 95.88 114 GLY A C 1
ATOM 837 O O . GLY A 1 114 ? 12.310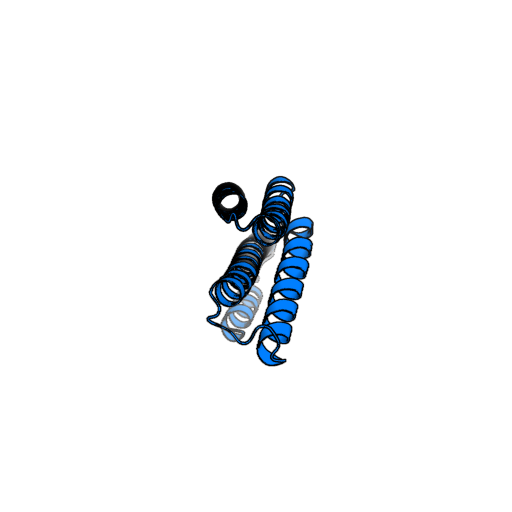 2.510 -4.790 1.00 95.88 114 GLY A O 1
ATOM 838 N N . LEU A 1 115 ? 10.128 2.694 -4.297 1.00 95.31 115 LEU A N 1
ATOM 839 C CA . LEU A 1 115 ? 9.617 2.465 -5.648 1.00 95.31 115 LEU A CA 1
ATOM 840 C C . LEU A 1 115 ? 10.154 3.498 -6.650 1.00 95.31 115 LEU A C 1
ATOM 842 O O . LEU A 1 115 ? 10.638 3.138 -7.723 1.00 95.31 115 LEU A O 1
ATOM 846 N N . ARG A 1 116 ? 10.107 4.792 -6.303 1.00 93.94 116 ARG A N 1
ATOM 847 C CA . ARG A 1 116 ? 10.625 5.867 -7.166 1.00 93.94 116 ARG A CA 1
ATOM 848 C C . ARG A 1 116 ? 12.124 5.711 -7.418 1.00 93.94 116 ARG A C 1
ATOM 850 O O . ARG A 1 116 ? 12.566 5.842 -8.557 1.00 93.94 116 ARG A O 1
ATOM 857 N N . ARG A 1 117 ? 12.897 5.428 -6.365 1.00 93.19 117 ARG A N 1
ATOM 858 C CA . ARG A 1 117 ? 14.343 5.180 -6.475 1.00 93.19 117 ARG A CA 1
ATOM 859 C C . ARG A 1 117 ? 14.628 3.944 -7.322 1.00 93.19 117 ARG A C 1
ATOM 861 O O . ARG A 1 117 ? 15.490 4.012 -8.189 1.00 93.19 117 ARG A O 1
ATOM 868 N N . ALA A 1 118 ? 13.861 2.874 -7.131 1.00 92.94 118 ALA A N 1
ATOM 869 C CA . ALA A 1 118 ? 14.018 1.640 -7.883 1.00 92.94 118 ALA A CA 1
ATOM 870 C C . ALA A 1 118 ? 13.792 1.837 -9.383 1.00 92.94 118 ALA A C 1
ATOM 872 O O . ALA A 1 118 ? 14.615 1.419 -10.192 1.00 92.94 118 ALA A O 1
ATOM 873 N N . ARG A 1 119 ? 12.746 2.579 -9.767 1.00 9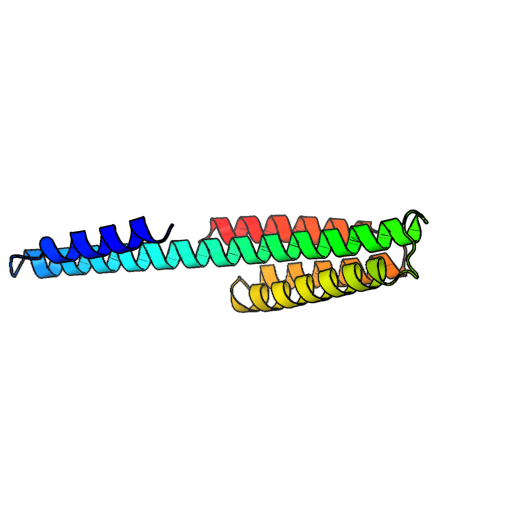0.00 119 ARG A N 1
ATOM 874 C CA . ARG A 1 119 ? 12.485 2.922 -11.175 1.00 90.00 119 ARG A CA 1
ATOM 875 C C . ARG A 1 119 ? 13.634 3.697 -11.827 1.00 90.00 119 ARG A C 1
ATOM 877 O O . ARG A 1 119 ? 13.907 3.477 -13.007 1.00 90.00 119 ARG A O 1
ATOM 884 N N . ALA A 1 120 ? 14.271 4.593 -11.071 1.00 90.31 120 ALA A N 1
ATOM 885 C CA . ALA A 1 120 ? 15.362 5.438 -11.551 1.00 90.31 120 ALA A CA 1
ATOM 886 C C . ALA A 1 120 ? 16.700 4.689 -11.639 1.00 90.31 120 ALA A C 1
ATOM 888 O O . ALA A 1 120 ? 17.409 4.821 -12.631 1.00 90.31 120 ALA A O 1
ATOM 889 N N . ALA A 1 121 ? 17.035 3.903 -10.614 1.00 92.56 121 ALA A N 1
ATOM 890 C CA . ALA A 1 121 ? 18.325 3.225 -10.494 1.00 92.56 121 ALA A CA 1
ATOM 891 C C . ALA A 1 121 ? 18.334 1.792 -11.050 1.00 92.56 121 ALA A C 1
ATOM 893 O O . ALA A 1 121 ? 19.396 1.184 -11.115 1.00 92.56 121 ALA A O 1
ATOM 894 N N . LYS A 1 122 ? 17.165 1.251 -11.423 1.00 88.88 122 LYS A N 1
ATOM 895 C CA . LYS A 1 122 ? 16.969 -0.159 -11.814 1.00 88.88 122 LYS A CA 1
ATOM 896 C C . LYS A 1 122 ? 17.367 -1.157 -10.721 1.00 88.88 122 LYS A C 1
ATOM 898 O O . LYS A 1 122 ? 17.715 -2.301 -10.990 1.00 88.88 122 LYS A O 1
ATOM 903 N N . ASP A 1 123 ? 17.268 -0.717 -9.470 1.00 92.62 123 ASP A N 1
ATOM 904 C CA . ASP A 1 123 ? 17.533 -1.520 -8.280 1.00 92.62 123 ASP A CA 1
ATOM 905 C C . ASP A 1 123 ? 16.267 -1.625 -7.426 1.00 92.62 123 ASP A C 1
ATOM 907 O O . ASP A 1 123 ? 15.809 -0.653 -6.825 1.00 92.62 123 ASP A O 1
ATOM 911 N N . TRP A 1 124 ? 15.696 -2.826 -7.368 1.00 92.62 124 TRP A N 1
ATOM 912 C CA . TRP A 1 124 ? 14.440 -3.098 -6.673 1.00 92.62 124 TRP A CA 1
ATOM 913 C C . TRP A 1 124 ? 14.621 -3.457 -5.193 1.00 92.62 124 TRP A C 1
ATOM 915 O O . TRP A 1 124 ? 13.625 -3.559 -4.471 1.00 92.62 124 TRP A O 1
ATOM 925 N N . GLU A 1 125 ? 15.853 -3.626 -4.707 1.00 94.38 125 GLU A N 1
ATOM 926 C CA . GLU A 1 125 ? 16.112 -4.005 -3.314 1.00 94.38 125 GLU A CA 1
ATOM 927 C C . GLU A 1 125 ? 15.633 -2.959 -2.292 1.00 94.38 125 GLU A C 1
ATOM 929 O O . GLU A 1 125 ? 14.965 -3.340 -1.324 1.00 94.38 125 GLU A O 1
ATOM 934 N N . PRO A 1 126 ? 15.828 -1.638 -2.496 1.00 93.06 126 PRO A N 1
ATOM 935 C CA . PRO A 1 126 ? 15.297 -0.624 -1.587 1.00 93.06 126 PRO A CA 1
ATOM 936 C C . PRO A 1 126 ? 13.772 -0.678 -1.441 1.00 93.06 126 PRO A C 1
ATOM 938 O O . PRO A 1 126 ? 13.250 -0.491 -0.338 1.00 93.06 126 PRO A O 1
ATOM 941 N N . PHE A 1 127 ? 13.056 -0.961 -2.535 1.00 96.38 127 PHE A N 1
ATOM 942 C CA . PHE A 1 127 ? 11.606 -1.145 -2.522 1.00 96.38 127 PHE A CA 1
ATOM 943 C C . PHE A 1 127 ? 11.213 -2.389 -1.716 1.00 96.38 127 PHE A C 1
ATOM 945 O O . PHE A 1 127 ? 10.406 -2.283 -0.792 1.00 96.38 127 PHE A O 1
ATOM 952 N N . LYS A 1 128 ? 11.822 -3.550 -1.999 1.00 96.00 128 LYS A N 1
ATOM 953 C CA . LYS A 1 128 ? 11.544 -4.805 -1.277 1.00 96.00 128 LYS A CA 1
ATOM 954 C C . LYS A 1 128 ? 11.821 -4.673 0.221 1.00 96.00 128 LYS A C 1
ATOM 956 O O . LYS A 1 128 ? 11.009 -5.106 1.039 1.00 96.00 128 LYS A O 1
ATOM 961 N N . ALA A 1 129 ? 12.926 -4.025 0.586 1.00 96.38 129 ALA A N 1
ATOM 962 C CA . ALA A 1 129 ? 13.291 -3.782 1.976 1.00 96.38 129 ALA A CA 1
ATOM 963 C C . ALA A 1 129 ? 12.287 -2.856 2.684 1.00 96.38 129 ALA A C 1
ATOM 965 O O . ALA A 1 129 ? 11.893 -3.125 3.819 1.00 96.38 129 ALA A O 1
ATOM 966 N N . ALA A 1 130 ? 11.841 -1.779 2.025 1.00 97.75 130 ALA A N 1
ATOM 967 C CA . ALA A 1 130 ? 10.808 -0.898 2.571 1.00 97.75 130 ALA A CA 1
ATOM 968 C C . ALA A 1 130 ? 9.466 -1.628 2.732 1.00 97.75 130 ALA A C 1
ATOM 970 O O . ALA A 1 130 ? 8.822 -1.509 3.772 1.00 97.75 130 ALA A O 1
ATOM 971 N N . ARG A 1 131 ? 9.085 -2.446 1.745 1.00 98.06 131 ARG A N 1
ATOM 972 C CA . ARG A 1 131 ? 7.870 -3.266 1.776 1.00 98.06 131 ARG A CA 1
ATOM 973 C C . ARG A 1 131 ? 7.883 -4.251 2.944 1.00 98.06 131 ARG A C 1
ATOM 975 O O . ARG A 1 131 ? 6.899 -4.356 3.670 1.00 98.06 131 ARG A O 1
ATOM 982 N N . ALA A 1 132 ? 9.001 -4.944 3.159 1.00 98.00 132 ALA A N 1
ATOM 983 C CA . ALA A 1 132 ? 9.160 -5.872 4.277 1.00 98.00 132 ALA A CA 1
ATOM 984 C C . ALA A 1 132 ? 9.034 -5.167 5.638 1.00 98.00 132 ALA A C 1
ATOM 986 O O . ALA A 1 132 ? 8.351 -5.672 6.531 1.00 98.00 132 ALA A O 1
ATOM 987 N N . ARG A 1 133 ? 9.632 -3.974 5.781 1.00 98.06 133 ARG A N 1
ATOM 988 C CA . ARG A 1 133 ? 9.488 -3.153 6.993 1.00 98.06 133 ARG A CA 1
ATOM 989 C C . ARG A 1 133 ? 8.041 -2.737 7.233 1.00 98.06 133 ARG A C 1
ATOM 991 O O . ARG A 1 133 ? 7.556 -2.937 8.340 1.00 98.06 133 ARG A O 1
ATOM 998 N N . LEU A 1 134 ? 7.339 -2.249 6.206 1.00 98.38 134 LEU A N 1
ATOM 999 C CA . LEU A 1 134 ? 5.920 -1.906 6.325 1.00 98.38 134 LEU A CA 1
ATOM 1000 C C . LEU A 1 134 ? 5.089 -3.103 6.793 1.00 98.38 134 LEU A C 1
ATOM 1002 O O . LEU A 1 134 ? 4.300 -2.951 7.714 1.00 98.38 134 LEU A O 1
ATOM 1006 N N . ILE A 1 135 ? 5.286 -4.292 6.214 1.00 98.12 135 ILE A N 1
ATOM 1007 C CA . ILE A 1 135 ? 4.554 -5.501 6.627 1.00 98.12 135 ILE A CA 1
ATOM 1008 C C . ILE A 1 135 ? 4.789 -5.806 8.109 1.00 98.12 135 ILE A C 1
ATOM 1010 O O . ILE A 1 135 ? 3.842 -6.111 8.830 1.00 98.12 135 ILE A O 1
ATOM 1014 N N . SER A 1 136 ? 6.036 -5.713 8.575 1.00 97.94 136 SER A N 1
ATOM 1015 C CA . SER A 1 136 ? 6.355 -5.942 9.986 1.00 97.94 136 SER A CA 1
ATOM 1016 C C . SER A 1 136 ? 5.706 -4.897 10.898 1.00 97.94 136 SER A C 1
ATOM 1018 O O . SER A 1 136 ? 5.110 -5.260 11.906 1.00 97.94 136 SER A O 1
ATOM 1020 N N . THR A 1 137 ? 5.800 -3.612 10.551 1.00 97.88 137 THR A N 1
ATOM 1021 C CA . THR A 1 137 ? 5.214 -2.517 11.339 1.00 97.88 137 THR A CA 1
ATOM 1022 C C . THR A 1 137 ? 3.691 -2.596 11.361 1.00 97.88 137 THR A C 1
ATOM 1024 O O . THR A 1 137 ? 3.088 -2.433 12.417 1.00 97.88 137 THR A O 1
ATOM 1027 N N . ALA A 1 138 ? 3.070 -2.901 10.222 1.00 96.62 138 ALA A N 1
ATOM 1028 C CA . ALA A 1 138 ? 1.630 -3.066 10.101 1.00 96.62 138 ALA A CA 1
ATOM 1029 C C . ALA A 1 138 ? 1.111 -4.233 10.946 1.00 96.62 138 ALA A C 1
ATOM 1031 O O . ALA A 1 138 ? 0.105 -4.077 11.624 1.00 96.62 138 ALA A O 1
ATOM 1032 N N . ARG A 1 139 ? 1.806 -5.379 10.958 1.00 96.44 139 ARG A N 1
ATOM 1033 C CA . ARG A 1 139 ? 1.438 -6.515 11.821 1.00 96.44 139 ARG A CA 1
ATOM 1034 C C . ARG A 1 139 ? 1.453 -6.125 13.294 1.00 96.44 139 ARG A C 1
ATOM 1036 O O . ARG A 1 139 ? 0.439 -6.264 13.957 1.00 96.44 139 ARG A O 1
ATOM 1043 N N . ASN A 1 140 ? 2.553 -5.533 13.757 1.00 95.81 140 ASN A N 1
ATOM 1044 C CA . ASN A 1 140 ? 2.671 -5.096 15.148 1.00 95.81 140 ASN A CA 1
ATOM 1045 C C . ASN A 1 140 ? 1.605 -4.055 15.524 1.00 95.81 140 ASN A C 1
ATOM 1047 O O . ASN A 1 140 ? 1.114 -4.063 16.646 1.00 95.81 140 ASN A O 1
ATOM 1051 N N . HIS A 1 141 ? 1.258 -3.155 14.598 1.00 93.88 141 HIS A N 1
ATOM 1052 C CA . HIS A 1 141 ? 0.192 -2.181 14.810 1.00 93.88 141 HIS A CA 1
ATOM 1053 C C . HIS A 1 141 ? -1.174 -2.858 14.938 1.00 93.88 141 HIS A C 1
ATOM 1055 O O . HIS A 1 141 ? -1.911 -2.549 15.866 1.00 93.88 141 HIS A O 1
ATOM 1061 N N . LEU A 1 142 ? -1.491 -3.779 14.027 1.00 93.12 142 LEU A N 1
ATOM 1062 C CA . LEU A 1 142 ? -2.776 -4.471 13.998 1.00 93.12 142 LEU A CA 1
ATOM 1063 C C . LEU A 1 142 ? -2.962 -5.416 15.191 1.00 93.12 142 LEU A C 1
ATOM 1065 O O . LEU A 1 142 ? -4.078 -5.538 15.680 1.00 93.12 142 LEU A O 1
ATOM 1069 N N . ASP A 1 143 ? -1.890 -6.043 15.677 1.00 92.12 143 ASP A N 1
ATOM 1070 C CA . ASP A 1 143 ? -1.919 -6.910 16.864 1.00 92.12 143 ASP A CA 1
ATOM 1071 C C . ASP A 1 143 ? -2.130 -6.124 18.174 1.00 92.12 143 ASP A C 1
ATOM 1073 O O . ASP A 1 143 ? -2.445 -6.714 19.207 1.00 92.12 143 ASP A O 1
ATOM 1077 N N . ALA A 1 144 ? -1.939 -4.801 18.151 1.00 88.19 144 ALA A N 1
ATOM 1078 C CA . ALA A 1 144 ? -2.090 -3.924 19.311 1.00 88.19 144 ALA A CA 1
ATOM 1079 C C . ALA A 1 144 ? -3.486 -3.274 19.432 1.00 88.19 144 ALA A C 1
ATOM 1081 O O . ALA A 1 144 ? -3.699 -2.492 20.362 1.00 88.19 144 ALA A O 1
ATOM 1082 N N . LEU A 1 145 ? -4.402 -3.553 18.497 1.00 83.00 145 LEU A N 1
ATOM 1083 C CA . LEU A 1 145 ? -5.778 -3.032 18.449 1.00 83.00 145 LEU A CA 1
ATOM 1084 C C . LEU A 1 145 ? -6.776 -3.984 19.114 1.00 83.00 145 LEU A C 1
ATOM 1086 O O . LEU A 1 145 ? -7.721 -3.460 19.746 1.00 83.00 145 LEU A O 1
#

Foldseek 3Di:
DVVPVVVVVVVLVVQCPDPVSVVVSVVVVVVVVVVVVVVVLLVQLVVLLVQLLVLLVQLLVLLVCVVVVNDPCVDPVSVVSNVVSVVSNVVSLVSNCVRFDVVLSVLSVQLVVLSVVCSVVVDNVSNVVSSVVSVVVSVVRSVVD

Secondary structure (DSSP, 8-state):
--HHHHHHHHHHHTT--SHHHHHHHHHHHHHHHHHHHHHHHHHHHHHHHHHHHHHHHHHHHHHHHHHTT-S-TTSHHHHHHHHHHHHHHHHHHHHHHHHS-HHHHHHHHHHHHHHHHHHHHT--HHHHHHHHHHHHHHHHHHTT-

Sequence (145 aa):
METIITAVIAAIAAVSGGLIGRSAGLKTAQLTTEAARAATHYATQRDTIVEFLAAADREMTLAWEAEAGRADHTGYAHTRAQDEAHLTSRRALTLIELTNAPEVGAQAHAVLVGLRRARAAKDWEPFKAARARLISTARNHLDAL